Protein AF-A0A1E3QGZ0-F1 (afdb_monomer)

Radius of gyration: 18.25 Å; Cα contacts (8 Å, |Δi|>4): 123; chains: 1; bounding box: 39×30×48 Å

Mean predicted aligned error: 4.45 Å

Structure (mmCIF, N/CA/C/O backbone):
data_AF-A0A1E3QGZ0-F1
#
_entry.id   AF-A0A1E3QGZ0-F1
#
loop_
_atom_site.group_PDB
_atom_site.id
_atom_site.type_symbol
_atom_site.label_atom_id
_atom_site.label_alt_id
_atom_site.label_comp_id
_atom_site.label_asym_id
_atom_site.label_entity_id
_atom_site.label_seq_id
_atom_site.pdbx_PDB_ins_code
_atom_site.Cartn_x
_atom_site.Cartn_y
_atom_site.Cartn_z
_atom_site.occupancy
_atom_site.B_iso_or_equiv
_atom_site.auth_seq_id
_atom_site.auth_comp_id
_atom_site.auth_asym_id
_atom_site.auth_atom_id
_atom_site.pdbx_PDB_model_num
ATOM 1 N N . MET A 1 1 ? 3.331 -0.612 18.695 1.00 68.69 1 MET A N 1
ATOM 2 C CA . MET A 1 1 ? 3.441 0.838 19.004 1.00 68.69 1 MET A CA 1
ATOM 3 C C . MET A 1 1 ? 4.075 1.521 17.804 1.00 68.69 1 MET A C 1
ATOM 5 O O . MET A 1 1 ? 5.096 1.025 17.342 1.00 68.69 1 MET A O 1
ATOM 9 N N . ILE A 1 2 ? 3.467 2.606 17.310 1.00 90.38 2 ILE A N 1
ATOM 10 C CA . ILE A 1 2 ? 3.984 3.410 16.189 1.00 90.38 2 ILE A CA 1
ATOM 11 C C . ILE A 1 2 ? 5.352 3.993 16.560 1.00 90.38 2 ILE A C 1
ATOM 13 O O . ILE A 1 2 ? 5.520 4.568 17.634 1.00 90.38 2 ILE A O 1
ATOM 17 N N . GLN A 1 3 ? 6.329 3.817 15.677 1.00 86.31 3 GLN A N 1
ATOM 18 C CA . GLN A 1 3 ? 7.708 4.282 15.827 1.00 86.31 3 GLN A CA 1
ATOM 19 C C . GLN A 1 3 ? 8.022 5.451 14.888 1.00 86.31 3 GLN A C 1
ATOM 21 O O . GLN A 1 3 ? 8.925 6.240 15.160 1.00 86.31 3 GLN A O 1
ATOM 26 N N . SER A 1 4 ? 7.299 5.566 13.771 1.00 84.94 4 SER A N 1
ATOM 27 C CA . SER A 1 4 ? 7.603 6.523 12.706 1.00 84.94 4 SER A CA 1
ATOM 28 C C . SER A 1 4 ? 7.220 7.963 13.042 1.00 84.94 4 SER A C 1
ATOM 30 O O . SER A 1 4 ? 7.752 8.901 12.445 1.00 84.94 4 SER A O 1
ATOM 32 N N . THR A 1 5 ? 6.269 8.162 13.956 1.00 91.50 5 THR A N 1
ATOM 33 C CA . T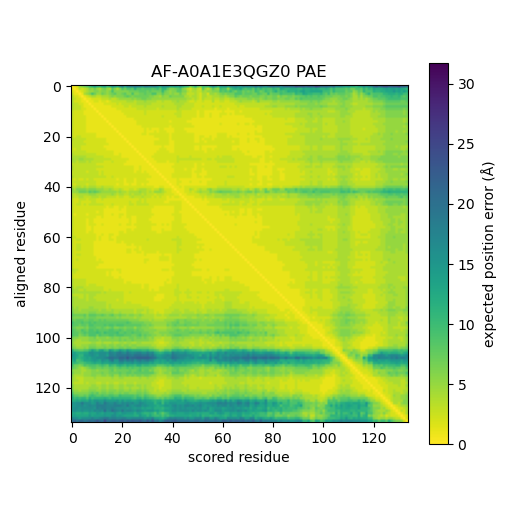HR A 1 5 ? 5.745 9.487 14.285 1.00 91.50 5 THR A CA 1
ATOM 34 C C . THR A 1 5 ? 5.015 9.507 15.626 1.00 91.50 5 THR A C 1
ATOM 36 O O . THR A 1 5 ? 4.648 8.462 16.158 1.00 91.50 5 THR A O 1
ATOM 39 N N . THR A 1 6 ? 4.741 10.712 16.123 1.00 94.69 6 THR A N 1
ATOM 40 C CA . THR A 1 6 ? 3.821 10.937 17.241 1.00 94.69 6 THR A CA 1
ATOM 41 C C . THR A 1 6 ? 2.439 11.254 16.685 1.00 94.69 6 THR A C 1
ATOM 43 O O . THR A 1 6 ? 2.321 12.107 15.807 1.00 94.69 6 THR A O 1
ATOM 46 N N . LEU A 1 7 ? 1.408 10.587 17.202 1.00 95.56 7 LEU A N 1
ATOM 47 C CA . LEU A 1 7 ? 0.015 10.813 16.821 1.00 95.56 7 LEU A CA 1
ATOM 48 C C . LEU A 1 7 ? -0.691 11.694 17.854 1.00 95.56 7 LEU A C 1
ATOM 50 O O . LEU A 1 7 ? -0.425 11.605 19.054 1.00 95.56 7 LEU A O 1
ATOM 54 N N . THR A 1 8 ? -1.604 12.534 17.383 1.00 97.19 8 THR A N 1
ATOM 55 C CA . THR A 1 8 ? -2.613 13.175 18.231 1.00 97.19 8 THR A CA 1
ATOM 56 C C . THR A 1 8 ? -3.623 12.141 18.735 1.00 97.19 8 THR A C 1
ATOM 58 O O . THR A 1 8 ? -3.748 11.051 18.178 1.00 97.19 8 THR A O 1
ATOM 61 N N . GLU A 1 9 ? -4.389 12.483 19.772 1.00 97.06 9 GLU A N 1
ATOM 62 C CA . GLU A 1 9 ? -5.431 11.593 20.310 1.00 97.06 9 GLU A CA 1
ATOM 63 C C . GLU A 1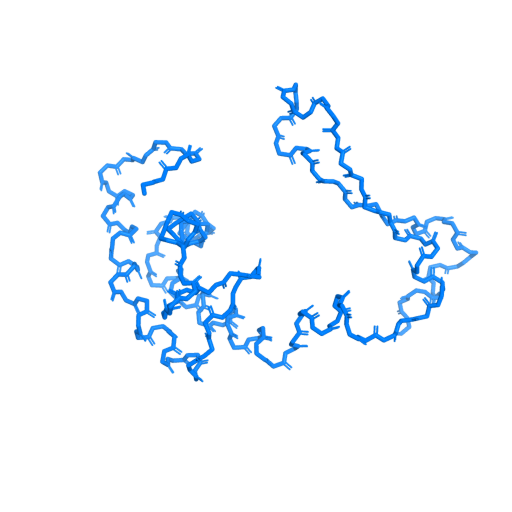 9 ? -6.472 11.207 19.246 1.00 97.06 9 GLU A C 1
ATOM 65 O O . GLU A 1 9 ? -6.882 10.051 19.176 1.00 97.06 9 GLU A O 1
ATOM 70 N N . ALA A 1 10 ? -6.848 12.150 18.375 1.00 97.38 10 ALA A N 1
ATOM 71 C CA . ALA A 1 10 ? -7.787 11.901 17.284 1.00 97.38 10 ALA A CA 1
ATOM 72 C C . ALA A 1 10 ? -7.211 10.940 16.230 1.00 97.38 10 ALA A C 1
ATOM 74 O O . ALA A 1 10 ? -7.879 9.992 15.832 1.00 97.38 10 ALA A O 1
ATOM 75 N N . GLU A 1 11 ? -5.957 11.136 15.815 1.00 97.94 11 GLU A N 1
ATOM 76 C CA . GLU A 1 11 ? -5.291 10.241 14.857 1.00 97.94 11 GLU A CA 1
ATOM 77 C C . GLU A 1 11 ? -5.089 8.832 15.436 1.00 97.94 11 GLU A C 1
ATOM 79 O O . GLU A 1 11 ? -5.237 7.840 14.721 1.00 97.94 11 GLU A O 1
ATOM 84 N N . GLN A 1 12 ? -4.782 8.735 16.734 1.00 97.44 12 GLN A N 1
ATOM 85 C CA . GLN A 1 12 ? -4.677 7.462 17.444 1.00 97.44 12 GLN A CA 1
ATOM 86 C C . GLN A 1 12 ? -6.031 6.740 17.503 1.00 97.44 12 GLN A C 1
ATOM 88 O O . GLN A 1 12 ? -6.072 5.524 17.314 1.00 97.44 12 GLN A O 1
ATOM 93 N N . ALA A 1 13 ? -7.128 7.473 17.720 1.00 98.12 13 ALA A N 1
ATOM 94 C CA . ALA A 1 13 ? -8.479 6.919 17.687 1.00 98.12 13 ALA A CA 1
ATOM 95 C C . ALA A 1 13 ? -8.839 6.390 16.288 1.00 98.12 13 ALA A C 1
ATOM 97 O O . ALA A 1 13 ? -9.299 5.256 16.177 1.00 98.12 13 ALA A O 1
ATOM 98 N N . SER A 1 14 ? -8.543 7.142 15.219 1.00 98.50 14 SER A N 1
ATOM 99 C CA . SER A 1 14 ? -8.747 6.675 13.838 1.00 98.50 14 SER A CA 1
ATOM 100 C C . SER A 1 14 ? -7.923 5.423 13.513 1.00 98.50 14 SER A C 1
ATOM 102 O O . SER A 1 14 ? -8.405 4.522 12.826 1.00 98.50 14 SER A O 1
ATOM 104 N N . LEU A 1 15 ? -6.679 5.345 14.004 1.00 98.25 15 LEU A N 1
ATOM 105 C CA . LEU A 1 15 ? -5.839 4.155 13.845 1.00 98.25 15 LEU A CA 1
ATOM 106 C C . LEU A 1 15 ? -6.452 2.942 14.537 1.00 98.25 15 LEU A C 1
ATOM 108 O O . LEU A 1 15 ? -6.535 1.877 13.927 1.00 98.25 15 LEU A O 1
ATOM 112 N N . GLN A 1 16 ? -6.894 3.104 15.782 1.00 98.25 16 GLN A N 1
ATOM 113 C CA . GLN A 1 16 ? -7.541 2.027 16.516 1.00 98.25 16 GLN A CA 1
ATOM 114 C C . GLN A 1 16 ? -8.830 1.567 15.821 1.00 98.25 16 GLN A C 1
ATOM 116 O O . GLN A 1 16 ? -9.005 0.366 15.635 1.00 98.25 16 GLN A O 1
ATOM 121 N N . GLU A 1 17 ? -9.674 2.496 15.364 1.00 98.62 17 GLU A N 1
ATOM 122 C CA . GLU A 1 17 ? -10.903 2.163 14.635 1.00 98.62 17 GLU A CA 1
ATOM 123 C C . GLU A 1 17 ? -10.605 1.333 13.375 1.00 98.62 17 GLU A C 1
ATOM 125 O O . GLU A 1 17 ? -11.233 0.301 13.140 1.00 98.62 17 GLU A O 1
ATOM 130 N N . LEU A 1 18 ? -9.615 1.736 12.571 1.00 98.50 18 LEU A N 1
ATOM 131 C CA . LEU A 1 18 ? -9.274 1.001 11.351 1.00 98.50 18 LEU A CA 1
ATOM 132 C C . LEU A 1 18 ? -8.649 -0.374 11.648 1.00 98.50 18 LEU A C 1
ATOM 134 O O . LEU A 1 18 ? -8.892 -1.330 10.910 1.00 98.50 18 LEU A O 1
ATOM 138 N N . LEU A 1 19 ? -7.867 -0.497 12.726 1.00 98.25 19 LEU A N 1
ATOM 139 C CA . LEU A 1 19 ? -7.313 -1.778 13.178 1.00 98.25 19 LEU A CA 1
ATOM 140 C C . LEU A 1 19 ? -8.408 -2.741 13.652 1.00 98.25 19 LEU A C 1
ATOM 142 O O . LEU A 1 19 ? -8.349 -3.928 13.337 1.00 98.25 19 LEU A O 1
ATOM 146 N N . GLU A 1 20 ? -9.421 -2.242 14.360 1.00 98.44 20 GLU A N 1
ATOM 147 C CA . GLU A 1 20 ? -10.579 -3.035 14.792 1.00 98.44 20 GLU A CA 1
ATOM 148 C C . GLU A 1 20 ? -11.394 -3.555 13.598 1.00 98.44 20 GLU A C 1
ATOM 150 O O . GLU A 1 20 ? -11.897 -4.678 13.633 1.00 98.44 20 GLU A O 1
ATOM 155 N N . LYS A 1 21 ? -11.453 -2.785 12.505 1.00 98.44 21 LYS A N 1
ATOM 156 C CA . LYS A 1 21 ? -12.100 -3.181 11.243 1.00 98.44 21 LYS A CA 1
ATOM 157 C C . LYS A 1 21 ? -11.268 -4.130 10.377 1.00 98.44 21 LYS A C 1
ATOM 159 O O . LYS A 1 21 ? -11.790 -4.709 9.424 1.00 98.44 21 LYS A O 1
ATOM 164 N N . LEU A 1 22 ? -9.985 -4.326 10.679 1.00 97.88 22 LEU A N 1
ATOM 165 C CA . LEU A 1 22 ? -9.065 -5.088 9.829 1.00 97.88 22 LEU A CA 1
ATOM 166 C C . LEU A 1 22 ? -9.529 -6.528 9.510 1.00 97.88 22 LEU A C 1
ATOM 168 O O . LEU A 1 22 ? -9.379 -6.938 8.357 1.00 97.88 22 LEU A O 1
ATOM 172 N N . PRO A 1 23 ? -10.137 -7.297 10.441 1.00 98.12 23 PRO A N 1
ATOM 173 C CA . PRO A 1 23 ? -10.690 -8.615 10.119 1.00 98.12 23 PRO A CA 1
ATOM 174 C C . PRO A 1 23 ? -11.794 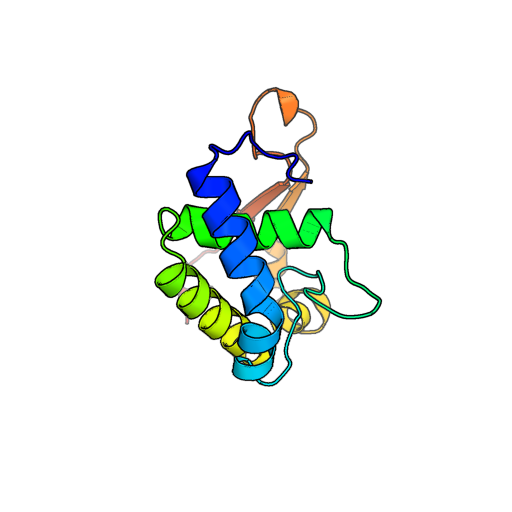-8.568 9.051 1.00 98.12 23 PRO A C 1
ATOM 176 O O . PRO A 1 23 ? -11.838 -9.423 8.163 1.00 98.12 23 PRO A O 1
ATOM 179 N N . GLU A 1 24 ? -12.668 -7.559 9.101 1.00 98.44 24 GLU A N 1
ATOM 180 C CA . GLU A 1 24 ? -13.725 -7.356 8.105 1.00 98.44 24 GLU A CA 1
ATOM 181 C C . GLU A 1 24 ? -13.135 -6.926 6.757 1.00 98.44 24 GLU A C 1
ATOM 183 O O . GLU A 1 24 ? -13.509 -7.470 5.721 1.00 98.44 24 GLU A O 1
ATOM 188 N N . ILE A 1 25 ? -12.146 -6.028 6.762 1.00 98.62 25 ILE A N 1
ATOM 189 C CA . ILE A 1 25 ? -11.406 -5.601 5.563 1.00 98.62 25 ILE A CA 1
ATOM 190 C C . ILE A 1 25 ? -10.782 -6.799 4.842 1.00 98.62 25 ILE A C 1
ATOM 192 O O . ILE A 1 25 ? -10.937 -6.938 3.628 1.00 98.62 25 ILE A O 1
ATOM 196 N N . ILE A 1 26 ? -10.100 -7.676 5.584 1.00 98.38 26 ILE A N 1
ATOM 197 C CA . ILE A 1 26 ? -9.465 -8.884 5.043 1.00 98.38 26 ILE A CA 1
ATOM 198 C C . ILE A 1 26 ? -10.524 -9.847 4.498 1.00 98.38 26 ILE A C 1
ATOM 200 O O . ILE A 1 26 ? -10.371 -10.372 3.396 1.00 98.38 26 ILE A O 1
ATOM 204 N N . THR A 1 27 ? -11.634 -10.028 5.219 1.00 98.44 27 THR A N 1
ATOM 205 C CA . THR A 1 27 ? -12.770 -10.839 4.752 1.00 98.44 27 THR A CA 1
ATOM 206 C C . THR A 1 27 ? -13.330 -10.287 3.438 1.00 98.44 27 THR A C 1
ATOM 208 O O . THR A 1 27 ? -13.524 -11.032 2.477 1.00 98.44 27 THR A O 1
ATOM 211 N N . ASN A 1 28 ? -13.506 -8.967 3.349 1.00 98.19 28 ASN A N 1
ATOM 212 C CA . ASN A 1 28 ? -13.982 -8.269 2.157 1.00 98.19 28 ASN A CA 1
ATOM 213 C C . ASN A 1 28 ? -12.980 -8.307 0.996 1.00 98.19 28 ASN A C 1
ATOM 215 O O . ASN A 1 28 ? -13.383 -8.101 -0.151 1.00 98.19 28 ASN A O 1
ATOM 219 N N . ALA A 1 29 ? -11.705 -8.583 1.273 1.00 97.62 29 ALA A N 1
ATOM 220 C CA . ALA A 1 29 ? -10.648 -8.860 0.305 1.00 97.62 29 ALA A CA 1
ATOM 221 C C . ALA A 1 29 ? -10.436 -10.370 0.075 1.00 97.62 29 ALA A C 1
ATOM 223 O O . ALA A 1 29 ? -9.345 -10.794 -0.308 1.00 97.62 29 ALA A O 1
ATOM 224 N N . ASP A 1 30 ? -11.482 -11.178 0.291 1.00 96.88 30 ASP A N 1
ATOM 225 C CA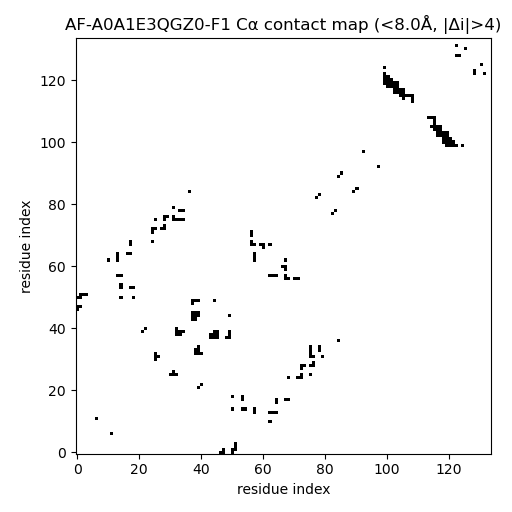 . ASP A 1 30 ? -11.498 -12.627 0.067 1.00 96.88 30 ASP A CA 1
ATOM 226 C C . ASP A 1 30 ? -10.410 -13.378 0.855 1.00 96.88 30 ASP A C 1
ATOM 228 O O . ASP A 1 30 ? -9.801 -14.336 0.370 1.00 96.88 30 ASP A O 1
ATOM 232 N N . ASN A 1 31 ? -10.178 -12.935 2.091 1.00 97.50 31 ASN A N 1
ATOM 233 C CA . ASN A 1 31 ? -9.179 -13.460 3.022 1.00 97.50 31 ASN A CA 1
ATOM 234 C C . ASN A 1 31 ? -7.722 -13.303 2.556 1.00 97.50 31 ASN A C 1
ATOM 236 O O . ASN A 1 31 ? -6.853 -14.038 3.020 1.00 97.50 31 ASN A O 1
ATOM 240 N N . TYR A 1 32 ? -7.438 -12.364 1.648 1.00 98.12 32 TYR A N 1
ATOM 241 C CA . TYR A 1 32 ? -6.066 -12.010 1.289 1.00 98.12 32 TYR A CA 1
ATOM 242 C C . TYR A 1 32 ? -5.518 -10.941 2.239 1.00 98.12 32 TYR A C 1
ATOM 244 O O . TYR A 1 32 ? -6.056 -9.835 2.305 1.00 98.12 32 TYR A O 1
ATOM 252 N N . ASP A 1 33 ? -4.435 -11.254 2.951 1.00 97.94 33 ASP A N 1
ATOM 253 C CA . ASP A 1 33 ? -3.879 -10.406 4.011 1.00 97.94 33 ASP A CA 1
ATOM 254 C C . ASP A 1 33 ? -2.397 -10.039 3.827 1.00 97.94 33 ASP A C 1
ATOM 256 O O . ASP A 1 33 ? -1.796 -9.441 4.720 1.00 97.94 33 ASP A O 1
ATOM 260 N N . GLU A 1 34 ? -1.815 -10.316 2.656 1.00 97.94 34 GLU A N 1
ATOM 261 C CA . GLU A 1 34 ? -0.452 -9.891 2.333 1.00 97.94 34 GLU A CA 1
ATOM 262 C C . GLU A 1 34 ? -0.417 -8.434 1.853 1.00 97.94 34 GLU A C 1
ATOM 264 O O . GLU A 1 34 ? -1.089 -8.039 0.896 1.00 97.94 34 GLU A O 1
ATOM 269 N N . LEU A 1 35 ? 0.447 -7.629 2.471 1.00 98.06 35 LEU A N 1
ATOM 270 C CA . LEU A 1 35 ? 0.686 -6.247 2.081 1.00 98.06 35 LEU A CA 1
ATOM 271 C C . LEU A 1 35 ? 2.166 -5.877 2.231 1.00 98.06 35 LEU A C 1
ATOM 273 O O . LEU A 1 35 ? 2.734 -5.897 3.321 1.00 98.06 35 LEU A O 1
ATOM 277 N N . TYR A 1 36 ? 2.799 -5.521 1.110 1.00 97.06 36 TYR A N 1
ATOM 278 C CA . TYR A 1 36 ? 4.224 -5.164 1.023 1.00 97.06 36 TYR A CA 1
ATOM 279 C C . TYR A 1 36 ? 5.188 -6.219 1.605 1.00 97.06 36 TYR A C 1
ATOM 281 O O . TYR A 1 36 ? 6.252 -5.875 2.118 1.00 97.06 36 TYR A O 1
ATOM 289 N N . GLY A 1 37 ? 4.829 -7.499 1.511 1.00 96.75 37 GLY A N 1
ATOM 290 C CA . GLY A 1 37 ? 5.592 -8.638 2.023 1.00 96.75 37 GLY A CA 1
ATOM 291 C C . GLY A 1 37 ? 5.287 -9.015 3.476 1.00 96.75 37 GLY A C 1
ATOM 292 O O . GLY A 1 37 ? 5.902 -9.950 3.990 1.00 96.75 37 GLY A O 1
ATOM 293 N N . TYR A 1 38 ? 4.351 -8.326 4.133 1.00 98.00 38 TYR A N 1
ATOM 294 C CA . TYR A 1 38 ? 3.949 -8.582 5.518 1.00 98.00 38 TYR A CA 1
ATOM 295 C C . TYR A 1 38 ? 2.518 -9.100 5.589 1.00 98.00 38 TYR A C 1
ATOM 297 O O . TYR A 1 38 ? 1.695 -8.752 4.748 1.00 98.00 38 TYR A O 1
ATOM 305 N N . GLN A 1 39 ? 2.233 -9.919 6.601 1.00 97.69 39 GLN A N 1
ATOM 306 C CA . GLN A 1 39 ? 0.876 -10.387 6.872 1.00 97.69 39 GLN A CA 1
ATOM 307 C C . GLN A 1 39 ? 0.167 -9.436 7.828 1.00 97.69 39 GLN A C 1
ATOM 309 O O . GLN A 1 39 ? 0.734 -9.034 8.848 1.00 97.69 39 GLN A O 1
ATOM 314 N N . LEU A 1 40 ? -1.071 -9.086 7.490 1.00 97.62 40 LEU A N 1
ATOM 315 C CA . LEU A 1 40 ? -1.938 -8.250 8.317 1.00 97.62 40 LEU A CA 1
ATOM 316 C C . LEU A 1 40 ? -2.660 -9.058 9.407 1.00 97.62 40 LEU A C 1
ATOM 318 O O . LEU A 1 40 ? -3.188 -8.464 10.349 1.00 97.62 40 LEU A O 1
ATOM 322 N N . SER A 1 41 ? -2.657 -10.393 9.316 1.00 96.50 41 SER A N 1
ATOM 323 C CA . SER A 1 41 ? -3.268 -11.292 10.296 1.00 96.50 41 SER 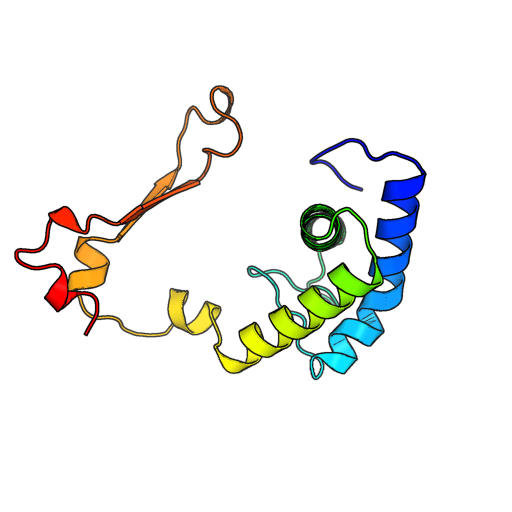A CA 1
ATOM 324 C C . SER A 1 41 ? -2.490 -12.610 10.471 1.00 96.50 41 SER A C 1
ATOM 326 O O . SER A 1 41 ? -1.447 -12.836 9.857 1.00 96.50 41 SER A O 1
ATOM 328 N N . GLY A 1 42 ? -2.983 -13.481 11.359 1.00 94.19 42 GLY A N 1
ATOM 329 C CA . GLY A 1 42 ? -2.464 -14.839 11.541 1.00 94.19 42 GLY A CA 1
ATOM 330 C C . GLY A 1 42 ? -1.101 -14.936 12.239 1.00 94.19 42 GLY A C 1
ATOM 331 O O . GLY A 1 42 ? -0.618 -13.996 12.862 1.00 94.19 42 GLY A O 1
ATOM 332 N N . GLU A 1 43 ? -0.470 -16.110 12.149 1.00 90.62 43 GLU A N 1
ATOM 333 C CA . GLU A 1 43 ? 0.748 -16.449 12.911 1.00 90.62 43 GLU A CA 1
ATOM 334 C C . GLU A 1 43 ? 2.002 -15.670 12.483 1.00 90.62 43 GLU A C 1
ATOM 336 O O . GLU A 1 43 ? 2.969 -15.581 13.235 1.00 90.62 43 GLU A O 1
ATOM 341 N N . ARG A 1 44 ? 2.007 -15.115 11.266 1.00 94.06 44 ARG A N 1
ATOM 342 C CA . ARG A 1 44 ? 3.144 -14.360 10.705 1.00 94.06 44 ARG A CA 1
ATOM 343 C C . ARG A 1 44 ? 3.019 -12.849 10.912 1.00 94.06 44 ARG A C 1
ATOM 345 O O . ARG A 1 44 ? 3.853 -12.095 10.404 1.00 94.06 44 ARG A O 1
ATOM 352 N N . LEU A 1 45 ? 1.977 -12.424 11.619 1.00 96.06 45 LEU A N 1
ATOM 353 C CA . LEU A 1 45 ? 1.714 -11.038 11.958 1.00 96.06 45 LEU A CA 1
ATOM 354 C C . LEU A 1 45 ? 2.854 -10.451 12.802 1.00 96.06 45 LEU A C 1
ATOM 356 O O . LEU A 1 45 ? 3.290 -11.032 13.793 1.00 96.06 45 LEU A O 1
ATOM 360 N N . GLN A 1 46 ? 3.283 -9.251 12.423 1.00 96.50 46 GLN A N 1
ATOM 361 C CA . GLN A 1 46 ? 4.143 -8.381 13.223 1.00 96.50 46 GLN A CA 1
ATOM 362 C C . GLN A 1 46 ? 3.356 -7.105 13.511 1.00 96.50 46 GLN A C 1
ATOM 364 O O . GLN A 1 46 ? 3.121 -6.306 12.606 1.00 96.50 46 GLN A O 1
ATOM 369 N N . GLU A 1 47 ? 2.875 -6.962 14.746 1.00 95.69 47 GLU A N 1
ATOM 370 C CA . GLU A 1 47 ? 1.898 -5.931 15.114 1.00 95.69 47 GLU A CA 1
ATOM 371 C C . GLU A 1 47 ? 2.407 -4.509 14.889 1.00 95.69 47 GLU A C 1
ATOM 373 O O . GLU A 1 47 ? 1.692 -3.675 14.350 1.00 95.69 47 GLU A O 1
ATOM 378 N N . ASP A 1 48 ? 3.659 -4.241 15.243 1.00 95.31 48 ASP A N 1
ATOM 379 C CA . ASP A 1 48 ? 4.300 -2.945 15.039 1.00 95.31 48 ASP A CA 1
ATOM 380 C C . ASP A 1 48 ? 4.380 -2.563 13.556 1.00 95.31 48 ASP A C 1
ATOM 382 O O . ASP A 1 48 ? 4.075 -1.427 13.194 1.00 95.31 48 ASP A O 1
ATOM 386 N N . ILE A 1 49 ? 4.714 -3.518 12.688 1.00 96.44 49 ILE A N 1
ATOM 387 C CA . ILE A 1 49 ? 4.768 -3.295 11.241 1.00 96.44 49 ILE A CA 1
ATOM 388 C C . ILE A 1 49 ? 3.361 -3.149 10.654 1.00 96.44 49 ILE A C 1
ATOM 390 O O . ILE A 1 49 ? 3.133 -2.251 9.842 1.00 96.44 49 ILE A O 1
ATOM 394 N N . ARG A 1 50 ? 2.408 -3.997 11.065 1.00 97.44 50 ARG A N 1
ATOM 395 C CA . ARG A 1 50 ? 0.998 -3.899 10.654 1.00 97.44 50 ARG A CA 1
ATOM 396 C C . ARG A 1 50 ? 0.448 -2.515 10.984 1.00 97.44 50 ARG A C 1
ATOM 398 O O . ARG A 1 50 ? -0.114 -1.876 10.100 1.00 97.44 50 ARG A O 1
ATOM 405 N N . ASP A 1 51 ? 0.631 -2.043 12.215 1.00 97.88 51 ASP A N 1
ATOM 406 C CA . ASP A 1 51 ? 0.098 -0.756 12.665 1.00 97.88 51 ASP A CA 1
ATOM 407 C C . ASP A 1 51 ? 0.680 0.407 11.840 1.00 97.88 51 ASP A C 1
ATOM 409 O O . ASP A 1 51 ? -0.055 1.303 11.427 1.00 97.88 51 ASP A O 1
ATOM 413 N N . GLU A 1 52 ? 1.978 0.370 11.518 1.00 97.81 52 GLU A N 1
ATOM 414 C CA . GLU A 1 52 ? 2.625 1.354 10.636 1.00 97.81 52 GLU A CA 1
ATOM 415 C C . GLU A 1 52 ? 2.089 1.300 9.202 1.00 97.81 52 GLU A C 1
ATOM 417 O O . GLU A 1 52 ? 1.882 2.335 8.566 1.00 97.81 52 GLU A O 1
ATOM 422 N N . ILE A 1 53 ? 1.855 0.099 8.669 1.00 97.88 53 ILE A N 1
ATOM 423 C CA . ILE A 1 53 ? 1.270 -0.077 7.338 1.00 97.88 53 ILE A CA 1
ATOM 424 C C . ILE A 1 53 ? -0.158 0.475 7.311 1.00 97.88 53 ILE A C 1
ATOM 426 O O . ILE A 1 53 ? -0.477 1.245 6.409 1.00 97.88 53 ILE A O 1
ATOM 430 N N . VAL A 1 54 ? -0.994 0.152 8.299 1.00 98.12 54 VAL A N 1
ATOM 431 C CA . VAL A 1 54 ? -2.371 0.663 8.411 1.00 98.12 54 VAL A CA 1
ATOM 432 C C . VAL A 1 54 ? -2.372 2.189 8.558 1.00 98.12 54 VAL A C 1
ATOM 434 O O . VAL A 1 54 ? -3.113 2.882 7.857 1.00 98.12 54 VAL A O 1
ATOM 437 N N . LEU A 1 55 ? -1.461 2.743 9.365 1.00 98.44 55 LEU A N 1
ATOM 438 C CA . LEU A 1 55 ? -1.278 4.188 9.501 1.00 98.44 55 LEU A CA 1
ATOM 439 C C . LEU A 1 55 ? -0.945 4.873 8.164 1.00 98.44 55 LEU A C 1
ATOM 441 O O . LEU A 1 55 ? -1.379 6.005 7.937 1.00 98.44 55 LEU A O 1
ATOM 445 N N . LYS A 1 56 ? -0.211 4.221 7.248 1.00 98.06 56 LYS A N 1
ATOM 446 C CA . LYS A 1 56 ? 0.063 4.794 5.914 1.00 98.06 56 LYS A CA 1
ATOM 447 C C . LYS A 1 56 ? -1.215 5.036 5.113 1.00 98.06 56 LYS A C 1
ATOM 449 O O . LYS A 1 56 ? -1.289 6.055 4.431 1.00 98.06 56 LYS A O 1
ATOM 454 N N . PHE A 1 57 ? -2.205 4.149 5.207 1.00 98.56 57 PHE A N 1
ATOM 455 C CA . PHE A 1 57 ? -3.492 4.329 4.527 1.00 98.56 57 PHE A CA 1
ATOM 456 C C . PHE A 1 57 ? -4.292 5.468 5.154 1.00 98.56 57 PHE A C 1
ATOM 458 O O . PHE A 1 57 ? -4.831 6.299 4.428 1.00 98.56 57 PHE A O 1
ATOM 465 N N . LEU A 1 58 ? -4.292 5.591 6.483 1.00 98.62 58 LEU A N 1
ATOM 466 C CA . LEU A 1 58 ? -4.919 6.738 7.145 1.00 98.62 58 LEU A CA 1
ATOM 467 C C . LEU A 1 58 ? -4.267 8.052 6.725 1.00 98.62 58 LEU A C 1
ATOM 469 O O . LEU A 1 58 ? -4.961 8.957 6.277 1.00 98.62 58 LEU A O 1
ATOM 473 N N . LYS A 1 59 ? -2.935 8.148 6.760 1.00 98.12 59 LYS A N 1
ATOM 474 C CA . LYS A 1 59 ? -2.222 9.353 6.309 1.00 98.12 59 LYS A CA 1
ATOM 475 C C . LYS A 1 59 ? -2.517 9.695 4.848 1.00 98.12 59 LYS A C 1
ATOM 477 O O . LYS A 1 59 ? -2.704 10.867 4.532 1.00 98.12 59 LYS A O 1
ATOM 482 N N . ALA A 1 60 ? -2.590 8.694 3.969 1.00 98.31 60 ALA A N 1
ATOM 483 C CA . ALA A 1 60 ? -2.929 8.893 2.560 1.00 98.31 60 ALA A CA 1
ATOM 484 C C . ALA A 1 60 ? -4.355 9.435 2.353 1.00 98.31 60 ALA A C 1
ATOM 486 O O . ALA A 1 60 ? -4.594 10.140 1.376 1.00 98.31 60 ALA A O 1
ATOM 487 N N . ASN A 1 61 ? -5.271 9.155 3.285 1.00 98.62 61 ASN A N 1
ATOM 488 C CA . ASN A 1 61 ? -6.668 9.594 3.249 1.00 98.62 61 ASN A CA 1
ATOM 489 C C . ASN A 1 61 ? -6.988 10.648 4.320 1.00 98.62 61 ASN A C 1
ATOM 491 O O . ASN A 1 61 ? -8.132 10.765 4.743 1.00 98.62 61 ASN A O 1
ATOM 495 N N . ALA A 1 62 ? -5.990 11.409 4.785 1.00 98.12 62 ALA A N 1
ATOM 496 C CA . ALA A 1 62 ? -6.173 12.464 5.789 1.00 98.12 62 ALA A CA 1
ATOM 497 C C . ALA A 1 62 ? -6.922 12.007 7.067 1.00 98.12 62 ALA A C 1
ATOM 499 O O . ALA A 1 62 ? -7.687 12.768 7.652 1.00 98.12 62 ALA A O 1
ATOM 500 N N . TYR A 1 63 ? -6.670 10.769 7.500 1.00 98.25 63 TYR A N 1
ATOM 501 C CA . TYR A 1 63 ? -7.282 10.084 8.647 1.00 98.25 63 TYR A CA 1
ATOM 502 C C . TYR A 1 63 ? -8.800 9.856 8.553 1.00 98.25 63 TYR A C 1
ATOM 504 O O . TYR A 1 63 ? -9.435 9.535 9.559 1.00 98.25 63 TYR A O 1
ATOM 512 N N . ASP A 1 64 ? -9.373 9.945 7.350 1.00 98.56 64 ASP A N 1
ATOM 513 C CA . ASP A 1 64 ? -10.729 9.476 7.064 1.00 98.56 64 ASP A CA 1
ATOM 514 C C . ASP A 1 64 ? -10.751 7.937 7.056 1.00 98.56 64 ASP A C 1
ATOM 516 O O . ASP A 1 64 ? -10.186 7.290 6.166 1.00 98.56 64 ASP A O 1
ATOM 520 N N . VAL A 1 65 ? -11.355 7.346 8.093 1.00 98.69 65 VAL A N 1
ATOM 521 C CA . VAL A 1 65 ? -11.386 5.888 8.282 1.00 98.69 65 VAL A CA 1
ATOM 522 C C . VAL A 1 65 ? -12.141 5.183 7.146 1.00 98.69 65 VAL A C 1
ATOM 524 O O . VAL A 1 65 ? -11.563 4.251 6.583 1.00 98.69 65 VAL A O 1
ATOM 527 N N . PRO A 1 66 ? -13.359 5.603 6.739 1.00 98.62 66 PRO A N 1
ATOM 528 C CA . PRO A 1 66 ? -14.059 4.982 5.610 1.00 98.62 66 PRO A CA 1
ATOM 529 C C . PRO A 1 66 ? -13.268 4.994 4.292 1.00 98.62 66 PRO A C 1
ATOM 531 O O . PRO A 1 66 ? -13.260 4.000 3.564 1.00 98.62 66 PRO A O 1
ATOM 534 N N . ALA A 1 67 ? -12.582 6.092 3.971 1.00 98.69 67 ALA A N 1
ATOM 535 C CA . ALA A 1 67 ? -11.771 6.195 2.761 1.00 98.69 67 ALA A CA 1
ATOM 536 C C . ALA A 1 67 ? -10.520 5.305 2.832 1.00 98.69 67 ALA A C 1
ATOM 538 O O . ALA A 1 67 ? -10.202 4.611 1.862 1.00 98.69 67 ALA A O 1
ATOM 539 N N . ALA A 1 68 ? -9.838 5.272 3.983 1.00 98.81 68 ALA A N 1
ATOM 540 C CA . ALA A 1 68 ? -8.686 4.398 4.204 1.00 98.81 68 ALA A CA 1
ATOM 541 C C . ALA A 1 68 ? -9.065 2.911 4.134 1.00 98.81 68 ALA A C 1
ATOM 543 O O . ALA A 1 68 ? -8.363 2.125 3.497 1.00 98.81 68 ALA A O 1
ATOM 544 N N . GLU A 1 69 ? -10.197 2.544 4.732 1.00 98.75 69 GLU A N 1
ATOM 545 C CA . GLU A 1 69 ? -10.802 1.215 4.657 1.00 98.75 69 GLU A CA 1
ATOM 546 C C . GLU A 1 69 ? -11.072 0.812 3.200 1.00 98.75 69 GLU A C 1
ATOM 548 O O . GLU A 1 69 ? -10.578 -0.218 2.734 1.00 98.75 69 GLU A O 1
ATOM 553 N N . ALA A 1 70 ? -11.779 1.659 2.444 1.00 98.69 70 ALA A N 1
ATOM 554 C CA . ALA A 1 70 ? -12.084 1.403 1.040 1.00 98.69 70 ALA A CA 1
ATOM 555 C C . ALA A 1 70 ? -10.811 1.243 0.191 1.00 98.69 70 ALA A C 1
ATOM 557 O O . ALA A 1 70 ? -10.712 0.312 -0.616 1.00 98.69 70 ALA A O 1
ATOM 558 N N . GLN A 1 71 ? -9.808 2.107 0.392 1.00 98.81 71 GLN A N 1
ATOM 559 C CA . GLN A 1 71 ? -8.529 2.009 -0.309 1.00 98.81 71 GLN A CA 1
ATOM 560 C C . GLN A 1 71 ? -7.782 0.715 0.042 1.00 98.81 71 GLN A C 1
ATOM 562 O O . GLN A 1 71 ? -7.204 0.082 -0.848 1.00 98.81 71 GLN A O 1
ATOM 567 N N . LEU A 1 72 ? -7.787 0.304 1.314 1.00 98.75 72 LEU A N 1
ATOM 568 C CA . LEU A 1 72 ? -7.116 -0.912 1.763 1.00 98.75 72 LEU A CA 1
ATOM 569 C C . LEU A 1 72 ? -7.763 -2.163 1.153 1.00 98.75 72 LEU A C 1
ATOM 571 O O . LEU A 1 72 ? -7.042 -2.999 0.610 1.00 98.75 72 LEU A O 1
ATOM 575 N N . ILE A 1 73 ? -9.099 -2.248 1.127 1.00 98.75 73 ILE A N 1
ATOM 576 C CA . ILE A 1 73 ? -9.829 -3.352 0.474 1.00 98.75 73 ILE A CA 1
ATOM 577 C C . ILE A 1 73 ? -9.461 -3.441 -1.012 1.00 98.75 73 ILE A C 1
ATOM 579 O O . ILE A 1 73 ? -9.09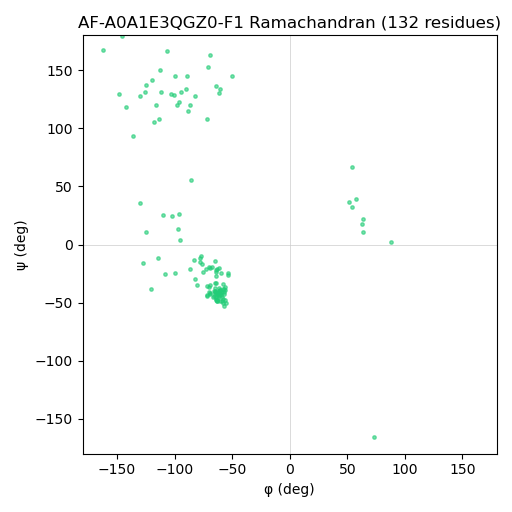9 -4.513 -1.500 1.00 98.75 73 ILE A O 1
ATOM 583 N N . VAL A 1 74 ? -9.528 -2.319 -1.738 1.00 98.69 74 VAL A N 1
ATOM 584 C CA . VAL A 1 74 ? -9.183 -2.275 -3.171 1.00 98.69 74 VAL A CA 1
ATOM 585 C C . VAL A 1 74 ? -7.732 -2.701 -3.395 1.00 98.69 74 VAL A C 1
ATOM 587 O O . VAL A 1 74 ? -7.447 -3.467 -4.315 1.00 98.69 74 VAL A O 1
ATOM 590 N N . THR A 1 75 ? -6.821 -2.259 -2.527 1.00 98.69 75 THR A N 1
ATOM 591 C CA . THR A 1 75 ? -5.402 -2.610 -2.620 1.00 98.69 75 THR A CA 1
ATOM 592 C C . THR A 1 75 ? -5.183 -4.104 -2.421 1.00 98.69 75 THR A C 1
ATOM 594 O O . THR A 1 75 ? -4.497 -4.720 -3.232 1.00 98.69 75 THR A O 1
ATOM 597 N N . LEU A 1 76 ? -5.770 -4.711 -1.387 1.00 98.69 76 LEU A N 1
ATOM 598 C CA . LEU A 1 76 ? -5.617 -6.145 -1.119 1.00 98.69 76 LEU A CA 1
ATOM 599 C C . LEU A 1 76 ? -6.188 -7.001 -2.257 1.00 98.69 76 LEU A C 1
ATOM 601 O O . LEU A 1 76 ? -5.523 -7.934 -2.708 1.00 98.69 76 LEU A O 1
ATOM 605 N N . LYS A 1 77 ? -7.359 -6.635 -2.798 1.00 98.62 77 LYS A N 1
ATOM 606 C CA . LYS A 1 77 ? -7.940 -7.313 -3.970 1.00 98.62 77 LYS A CA 1
ATOM 607 C C . LYS A 1 77 ? -7.016 -7.255 -5.179 1.00 98.62 77 LYS A C 1
ATOM 609 O O . LYS A 1 77 ? -6.726 -8.292 -5.771 1.00 98.62 77 LYS A O 1
ATOM 614 N N . TRP A 1 78 ? -6.500 -6.067 -5.496 1.00 98.56 78 TRP A N 1
ATOM 615 C CA . TRP A 1 78 ? -5.558 -5.900 -6.598 1.00 98.56 78 TRP A CA 1
ATOM 616 C C . TRP A 1 78 ? -4.277 -6.704 -6.374 1.00 98.56 78 TRP A C 1
ATOM 618 O O . TRP A 1 78 ? -3.804 -7.360 -7.295 1.00 98.56 78 TRP A O 1
ATOM 628 N N . ARG A 1 79 ? -3.722 -6.711 -5.155 1.00 98.44 79 ARG A N 1
ATOM 629 C CA . ARG A 1 79 ? -2.511 -7.488 -4.848 1.00 98.44 79 ARG A CA 1
ATOM 630 C C . ARG A 1 79 ? -2.734 -8.982 -5.028 1.00 98.44 79 ARG A C 1
ATOM 632 O O . ARG A 1 79 ? -1.859 -9.644 -5.575 1.00 98.44 79 ARG A O 1
ATOM 639 N N . ARG A 1 80 ? -3.895 -9.498 -4.628 1.00 97.69 80 ARG A N 1
ATOM 640 C CA . ARG A 1 80 ? -4.266 -10.892 -4.872 1.00 97.69 80 ARG A CA 1
ATOM 641 C C . ARG A 1 80 ? -4.360 -11.207 -6.366 1.00 97.69 80 ARG A C 1
ATOM 643 O O . ARG A 1 80 ? -3.860 -12.238 -6.797 1.00 97.69 80 ARG A O 1
ATOM 650 N N . GLU A 1 81 ? -5.018 -10.342 -7.135 1.00 98.06 81 GLU A N 1
ATOM 651 C CA . GLU A 1 81 ? -5.261 -10.553 -8.569 1.00 98.06 81 GLU A CA 1
ATOM 652 C C . GLU A 1 81 ? -3.990 -10.397 -9.411 1.00 98.06 81 GLU A C 1
ATOM 654 O O . GLU A 1 81 ? -3.721 -11.220 -10.281 1.00 98.06 81 GLU A O 1
ATOM 659 N N . PHE A 1 82 ? -3.199 -9.358 -9.142 1.00 98.06 82 PHE A N 1
ATOM 660 C CA . PHE A 1 82 ? -1.974 -9.041 -9.874 1.00 98.06 82 PHE A CA 1
ATOM 661 C C . PHE A 1 82 ? -0.765 -9.858 -9.401 1.00 98.06 82 PHE A C 1
ATOM 663 O O . PHE A 1 82 ? 0.138 -10.125 -10.182 1.00 98.06 82 PHE A O 1
ATOM 670 N N . ASN A 1 83 ? -0.735 -10.254 -8.125 1.00 97.38 83 ASN A N 1
ATOM 671 C CA . ASN A 1 83 ? 0.363 -10.981 -7.486 1.00 97.38 83 ASN A CA 1
ATOM 672 C C . ASN A 1 83 ? 1.745 -10.297 -7.637 1.00 97.38 83 ASN A C 1
ATOM 674 O O . ASN A 1 83 ? 2.669 -10.836 -8.250 1.00 97.38 83 ASN A O 1
ATOM 678 N N . PRO A 1 84 ? 1.948 -9.116 -7.023 1.00 97.75 84 PRO A N 1
ATOM 679 C CA . PRO A 1 84 ? 3.186 -8.348 -7.174 1.00 97.75 84 PRO A CA 1
ATOM 680 C C . PRO A 1 84 ? 4.433 -9.052 -6.615 1.00 97.75 84 PRO A C 1
ATOM 682 O O . PRO A 1 84 ? 5.548 -8.722 -7.013 1.00 97.75 84 PRO A O 1
ATOM 685 N N . LEU A 1 85 ? 4.280 -10.012 -5.693 1.00 97.31 85 LEU A N 1
ATOM 686 C CA . LEU A 1 85 ? 5.408 -10.812 -5.205 1.00 97.31 85 LEU A CA 1
ATOM 687 C C . LEU A 1 85 ? 5.894 -11.808 -6.267 1.00 97.31 85 LEU A C 1
ATOM 689 O O . LEU A 1 85 ? 7.100 -12.029 -6.379 1.00 97.31 85 LEU A O 1
ATOM 693 N N . SER A 1 86 ? 4.986 -12.367 -7.072 1.00 97.44 86 SER A N 1
ATOM 694 C CA . SER A 1 86 ? 5.352 -13.178 -8.239 1.00 97.44 86 SER A CA 1
ATOM 695 C C . SER A 1 86 ? 6.120 -12.345 -9.262 1.00 97.44 86 SER A C 1
ATOM 697 O O . SER A 1 86 ? 7.229 -12.730 -9.638 1.00 97.44 86 SER A O 1
ATOM 699 N N . ALA A 1 87 ? 5.602 -11.162 -9.605 1.00 95.81 87 ALA A N 1
ATOM 700 C CA . ALA A 1 87 ? 6.258 -10.243 -10.532 1.00 95.81 87 ALA A CA 1
ATOM 701 C C . ALA A 1 87 ? 7.683 -9.876 -10.083 1.00 95.81 87 ALA A C 1
ATOM 703 O O . ALA A 1 87 ? 8.580 -9.754 -10.911 1.00 95.81 87 ALA A O 1
ATOM 704 N N . ALA A 1 88 ? 7.919 -9.734 -8.776 1.00 94.94 88 ALA A N 1
ATOM 705 C CA . ALA A 1 88 ? 9.234 -9.379 -8.247 1.00 94.94 88 ALA A CA 1
ATOM 706 C C . ALA A 1 88 ? 10.223 -10.556 -8.150 1.00 94.94 88 ALA A C 1
ATOM 708 O O . ALA A 1 88 ? 11.426 -10.342 -8.287 1.00 94.94 88 ALA A O 1
ATOM 709 N N . TYR A 1 89 ? 9.752 -11.773 -7.849 1.00 95.38 89 TYR A N 1
ATOM 710 C CA . TYR A 1 89 ? 10.636 -12.865 -7.408 1.00 95.38 89 TYR A CA 1
ATOM 711 C C . TYR A 1 89 ? 10.514 -14.176 -8.190 1.00 95.38 89 TYR A C 1
ATOM 713 O O . TYR A 1 89 ? 11.370 -15.044 -8.029 1.00 95.38 89 TYR A O 1
ATOM 7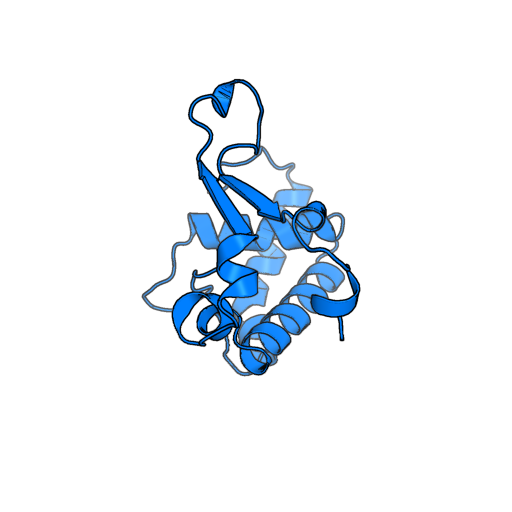21 N N . SER A 1 90 ? 9.449 -14.370 -8.968 1.00 96.19 90 SER A N 1
ATOM 722 C CA . SER A 1 90 ? 9.139 -15.659 -9.612 1.00 96.19 90 SER A CA 1
ATOM 723 C C . SER A 1 90 ? 9.072 -15.573 -11.133 1.00 96.19 90 SER A C 1
ATOM 725 O O . SER A 1 90 ? 9.508 -16.496 -11.821 1.00 96.19 90 SER A O 1
ATOM 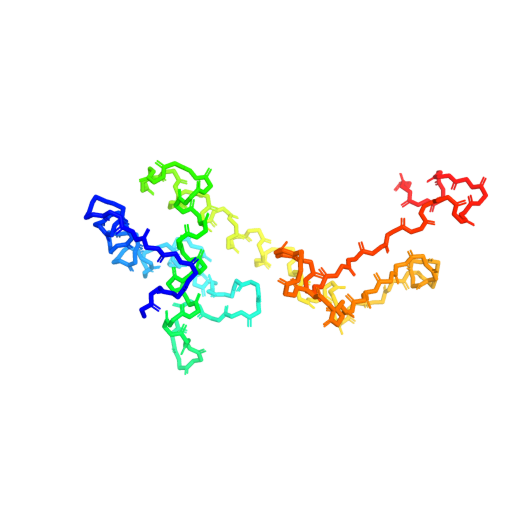727 N N . GLU A 1 91 ? 8.520 -14.486 -11.662 1.00 95.50 91 GLU A N 1
ATOM 728 C CA . GLU A 1 91 ? 8.400 -14.268 -13.101 1.00 95.50 91 GLU A CA 1
ATOM 729 C C . GLU A 1 91 ? 9.755 -13.977 -13.752 1.00 95.50 91 GLU A C 1
ATOM 731 O O . GLU A 1 91 ? 10.683 -13.474 -13.119 1.00 95.50 91 GLU A O 1
ATOM 736 N N . LYS A 1 92 ? 9.865 -14.308 -15.043 1.00 94.56 92 LYS A N 1
ATOM 737 C CA . LYS A 1 92 ? 11.005 -13.918 -15.874 1.00 94.56 92 LYS A CA 1
ATOM 738 C C . LYS A 1 92 ? 10.613 -12.718 -16.717 1.00 94.56 92 LYS A C 1
ATOM 740 O O . LYS A 1 92 ? 9.616 -12.784 -17.432 1.00 94.56 92 LYS A O 1
ATOM 745 N N . HIS A 1 93 ? 11.442 -11.686 -16.669 1.00 91.94 93 HIS A N 1
ATOM 746 C CA . HIS A 1 93 ? 11.311 -10.479 -17.480 1.00 91.94 93 HIS A CA 1
ATOM 747 C C . HIS A 1 93 ? 12.369 -10.473 -18.580 1.00 91.94 93 HIS A C 1
ATOM 749 O O . HIS A 1 93 ? 13.301 -11.276 -18.560 1.00 91.94 93 HIS A O 1
ATOM 755 N N . GLU A 1 94 ? 12.213 -9.599 -19.569 1.00 91.00 94 GLU A N 1
ATOM 756 C CA . GLU A 1 94 ? 13.232 -9.425 -20.603 1.00 91.00 94 GLU A CA 1
ATOM 757 C C . GLU A 1 94 ? 14.535 -8.888 -19.995 1.00 91.00 94 GLU A C 1
ATOM 759 O O . GLU A 1 94 ? 14.506 -7.923 -19.231 1.00 91.00 94 GLU A O 1
ATOM 764 N N . ASP A 1 95 ? 15.681 -9.445 -20.407 1.00 90.94 95 ASP A N 1
ATOM 765 C CA . ASP A 1 95 ? 17.021 -9.052 -19.930 1.00 90.94 95 ASP A CA 1
ATOM 766 C C . ASP A 1 95 ? 17.294 -7.537 -20.067 1.00 90.94 95 ASP A C 1
ATOM 768 O O . ASP A 1 95 ? 18.115 -6.961 -19.351 1.00 90.94 95 ASP A O 1
ATOM 772 N N . LEU A 1 96 ? 16.592 -6.868 -20.990 1.00 88.75 96 LEU A N 1
ATOM 773 C CA . LEU A 1 96 ? 16.621 -5.415 -21.147 1.00 88.75 96 LEU A CA 1
ATOM 774 C C . LEU A 1 96 ? 16.229 -4.684 -19.856 1.00 88.75 96 LEU A C 1
ATOM 776 O O . LEU A 1 96 ? 16.859 -3.684 -19.512 1.00 88.75 96 LEU A O 1
ATOM 780 N N . TYR A 1 97 ? 15.200 -5.163 -19.155 1.00 89.44 97 TYR A N 1
ATOM 781 C CA . TYR A 1 97 ? 14.703 -4.537 -17.932 1.00 89.44 97 TYR A CA 1
ATOM 782 C C . TYR A 1 97 ? 15.694 -4.698 -16.775 1.00 89.44 97 TYR A C 1
ATOM 784 O O . TYR A 1 97 ? 15.924 -3.739 -16.035 1.00 89.44 97 TYR A O 1
ATOM 792 N N . ASP A 1 98 ? 16.374 -5.843 -16.694 1.00 87.69 98 ASP A N 1
ATOM 793 C CA . ASP A 1 98 ? 17.440 -6.082 -15.714 1.00 87.69 98 ASP A CA 1
ATOM 794 C C . ASP A 1 98 ? 18.646 -5.157 -15.935 1.00 87.69 98 ASP A C 1
ATOM 796 O O . ASP A 1 98 ? 19.296 -4.723 -14.984 1.00 87.69 98 ASP A O 1
ATOM 800 N N . ALA A 1 99 ? 18.934 -4.800 -17.190 1.00 88.75 99 ALA A N 1
ATOM 801 C CA . ALA A 1 99 ? 20.042 -3.908 -17.525 1.00 88.75 99 ALA A CA 1
ATOM 802 C C . ALA A 1 99 ? 19.786 -2.434 -17.155 1.00 88.75 99 ALA A C 1
ATOM 804 O O . ALA A 1 99 ? 20.737 -1.656 -17.040 1.00 88.75 99 ALA A O 1
ATOM 805 N N . ILE A 1 100 ? 18.521 -2.028 -16.990 1.00 92.56 100 ILE A N 1
ATOM 806 C CA . ILE A 1 100 ? 18.139 -0.626 -16.751 1.00 92.56 100 ILE A CA 1
ATOM 807 C C . ILE A 1 100 ? 17.522 -0.378 -15.370 1.00 92.56 100 ILE A C 1
ATOM 809 O O . ILE A 1 100 ? 17.365 0.785 -14.993 1.00 92.56 100 ILE A O 1
ATOM 813 N N . GLY A 1 101 ? 17.178 -1.430 -14.625 1.00 93.50 101 GLY A N 1
ATOM 814 C CA . GLY A 1 101 ? 16.662 -1.353 -13.262 1.00 93.50 101 GLY A CA 1
ATOM 815 C C . GLY A 1 101 ? 17.763 -1.583 -12.228 1.00 93.50 101 GLY A C 1
ATOM 816 O O . GLY A 1 101 ? 18.375 -2.644 -12.184 1.00 93.50 101 GLY A O 1
ATOM 817 N N . LEU A 1 102 ? 18.013 -0.605 -11.356 1.00 94.00 102 LEU A N 1
ATOM 818 C CA . LEU A 1 102 ? 19.001 -0.736 -10.277 1.00 94.00 102 LEU A CA 1
ATOM 819 C C . LEU A 1 102 ? 18.364 -0.439 -8.921 1.00 94.00 102 LEU A C 1
ATOM 821 O O . LEU A 1 102 ? 17.651 0.549 -8.767 1.00 94.00 102 LEU A O 1
ATOM 825 N N . VAL A 1 103 ? 18.688 -1.242 -7.906 1.00 94.94 103 VAL A N 1
ATOM 826 C CA . VAL A 1 103 ? 18.281 -1.002 -6.513 1.00 94.94 103 VAL A CA 1
ATOM 827 C C . VAL A 1 103 ? 19.521 -0.761 -5.664 1.00 94.94 103 VAL A C 1
ATOM 829 O O . VAL A 1 103 ? 20.391 -1.623 -5.547 1.00 94.94 103 VAL A O 1
ATOM 832 N N . THR A 1 104 ? 19.607 0.411 -5.043 1.00 93.69 104 THR A N 1
ATOM 833 C CA . THR A 1 104 ? 20.754 0.802 -4.214 1.00 93.69 104 THR A CA 1
ATOM 834 C C . THR A 1 104 ? 20.330 1.080 -2.781 1.00 93.69 104 THR A C 1
ATOM 836 O O . THR A 1 104 ? 19.295 1.706 -2.548 1.00 93.69 104 THR A O 1
ATOM 839 N N . LYS A 1 105 ? 21.162 0.672 -1.818 1.00 92.25 105 LYS A N 1
ATOM 840 C CA . LYS A 1 105 ? 21.036 1.074 -0.412 1.00 92.25 105 LYS A CA 1
ATOM 841 C C . LYS A 1 105 ? 21.964 2.256 -0.142 1.00 92.25 105 LYS A C 1
ATOM 843 O O . LYS A 1 105 ? 23.168 2.139 -0.361 1.00 92.25 105 LYS A O 1
ATOM 848 N N . CYS A 1 106 ? 21.429 3.377 0.335 1.00 84.88 106 CYS A N 1
ATOM 849 C CA . CYS A 1 106 ? 22.223 4.579 0.591 1.00 84.88 106 CYS A CA 1
ATOM 850 C C . CYS A 1 106 ? 22.796 4.558 2.018 1.00 84.88 106 CYS A C 1
ATOM 852 O O . CYS A 1 106 ? 22.033 4.674 2.977 1.00 84.88 106 CYS A O 1
ATOM 854 N N . PRO A 1 107 ? 24.128 4.485 2.198 1.00 75.44 107 PRO A N 1
ATOM 855 C CA . PRO A 1 107 ? 24.738 4.372 3.526 1.00 75.44 107 PRO A CA 1
ATOM 856 C C . PRO A 1 107 ? 24.621 5.650 4.378 1.00 75.44 107 PRO A C 1
ATOM 858 O O . PRO A 1 107 ? 24.736 5.586 5.596 1.00 75.44 107 PRO A O 1
ATOM 861 N N . ASN A 1 108 ? 24.365 6.812 3.764 1.00 73.31 108 ASN A N 1
ATOM 862 C CA . ASN A 1 108 ? 24.234 8.109 4.446 1.00 73.31 108 ASN A CA 1
ATOM 863 C C . ASN A 1 108 ? 22.777 8.569 4.617 1.00 73.31 108 ASN A C 1
ATOM 865 O O . ASN A 1 108 ? 22.516 9.765 4.751 1.00 73.31 108 ASN A O 1
ATOM 869 N N . SER A 1 109 ? 21.823 7.641 4.622 1.00 67.62 109 SER A N 1
ATOM 870 C CA . SER A 1 109 ? 20.389 7.927 4.758 1.00 67.62 109 SER A CA 1
ATOM 871 C C . SER A 1 109 ? 20.027 8.770 5.986 1.00 67.62 109 SER A C 1
ATOM 873 O O . SER A 1 109 ? 19.061 9.519 5.955 1.00 67.62 109 SER A O 1
ATOM 875 N N . ASN A 1 110 ? 20.835 8.731 7.049 1.00 72.25 110 ASN A N 1
ATOM 876 C CA . ASN A 1 110 ? 20.619 9.560 8.241 1.00 72.25 110 ASN A CA 1
ATOM 877 C C . ASN A 1 110 ? 20.722 11.070 7.948 1.00 72.25 110 ASN A C 1
ATOM 879 O O . ASN A 1 110 ? 20.196 11.875 8.709 1.00 72.25 110 ASN A O 1
ATOM 883 N N . LYS A 1 111 ? 21.393 11.466 6.856 1.00 78.94 111 LYS A N 1
ATOM 884 C CA . LYS A 1 111 ? 21.473 12.865 6.401 1.00 78.94 111 LYS A CA 1
ATOM 885 C C . LYS A 1 111 ? 20.304 13.267 5.498 1.00 78.94 111 LYS A C 1
ATOM 887 O O . LYS A 1 111 ? 20.032 14.455 5.368 1.00 78.94 111 LYS A O 1
ATOM 892 N N . PHE A 1 112 ? 19.631 12.295 4.881 1.00 81.81 112 PHE A N 1
ATOM 893 C CA . PHE A 1 112 ? 18.534 12.509 3.940 1.00 81.81 112 PHE A CA 1
ATOM 894 C C . PHE A 1 112 ? 17.397 11.526 4.262 1.00 81.81 112 PHE A C 1
ATOM 896 O O . PHE A 1 112 ? 17.427 10.385 3.785 1.00 81.81 112 PHE A O 1
ATOM 903 N N . PRO A 1 113 ? 16.405 11.931 5.078 1.00 84.44 113 PRO A N 1
ATOM 904 C CA . PRO A 1 113 ? 15.299 11.062 5.472 1.00 84.44 113 PRO A CA 1
ATOM 905 C C . PRO A 1 113 ? 14.636 10.370 4.274 1.00 84.44 113 PRO A C 1
ATOM 907 O O . PRO A 1 113 ? 14.528 10.952 3.196 1.00 84.44 113 PRO A O 1
ATOM 910 N N . ASN A 1 114 ? 14.187 9.127 4.466 1.00 86.44 114 ASN A N 1
ATOM 911 C CA . ASN A 1 114 ? 13.521 8.297 3.450 1.00 86.44 114 ASN A CA 1
ATOM 912 C C . ASN A 1 114 ? 14.371 7.913 2.219 1.00 86.44 114 ASN A C 1
ATOM 914 O O . ASN A 1 114 ? 13.837 7.332 1.281 1.00 86.44 114 ASN A O 1
ATOM 918 N N . THR A 1 115 ? 15.689 8.151 2.217 1.00 89.88 115 THR A N 1
ATOM 919 C CA . THR A 1 115 ? 16.578 7.767 1.093 1.00 89.88 115 THR A CA 1
ATOM 920 C C . THR A 1 115 ? 17.315 6.440 1.297 1.00 89.88 115 THR A C 1
ATOM 922 O O . THR A 1 115 ? 18.247 6.133 0.563 1.00 89.88 115 THR A O 1
ATOM 925 N N . HIS A 1 116 ? 16.917 5.633 2.288 1.00 90.06 116 HIS A N 1
ATOM 926 C CA . HIS A 1 116 ? 17.589 4.375 2.649 1.00 90.06 116 HIS A CA 1
ATOM 927 C C . HIS A 1 116 ? 17.688 3.377 1.487 1.00 90.06 116 HIS A C 1
ATOM 929 O O . HIS A 1 116 ? 18.708 2.703 1.341 1.00 90.06 116 HIS A O 1
ATOM 935 N N . VAL A 1 117 ? 16.641 3.292 0.665 1.00 93.19 117 VAL A N 1
ATOM 936 C CA . VAL A 1 117 ? 16.565 2.434 -0.520 1.00 93.19 117 VAL A CA 1
ATOM 937 C C . VAL A 1 117 ? 16.101 3.291 -1.689 1.00 93.19 117 VAL A C 1
ATOM 939 O O . VAL A 1 117 ? 15.090 3.979 -1.581 1.00 93.19 117 VAL A O 1
ATOM 942 N N . VAL A 1 118 ? 16.843 3.253 -2.794 1.00 92.94 118 VAL A N 1
ATOM 943 C CA . VAL A 1 118 ? 16.542 4.007 -4.018 1.00 92.94 118 VAL A CA 1
ATOM 944 C C . VAL A 1 118 ? 16.496 3.040 -5.191 1.00 92.94 118 VAL A C 1
ATOM 946 O O . VAL A 1 118 ? 17.407 2.227 -5.359 1.00 92.94 118 VAL A O 1
ATOM 949 N N . VAL A 1 119 ? 15.435 3.141 -5.989 1.00 94.31 119 VAL A N 1
ATOM 950 C CA . VAL A 1 119 ? 15.279 2.418 -7.254 1.00 94.31 119 VAL A CA 1
ATOM 951 C C . VAL A 1 119 ? 15.556 3.391 -8.396 1.00 94.31 119 VAL A C 1
ATOM 953 O O . VAL A 1 119 ? 14.994 4.485 -8.428 1.00 94.31 119 VAL A O 1
ATOM 956 N N . TRP A 1 120 ? 16.423 2.997 -9.322 1.00 94.12 120 TRP A N 1
ATOM 957 C CA . TRP A 1 120 ? 16.798 3.767 -10.501 1.00 94.12 120 TRP A CA 1
ATOM 958 C C . TRP A 1 120 ? 16.273 3.069 -11.747 1.00 94.12 120 TRP A C 1
ATOM 960 O O . TRP A 1 120 ? 16.516 1.879 -11.931 1.00 94.12 120 TRP A O 1
ATOM 970 N N . ASN A 1 121 ? 15.611 3.832 -12.615 1.00 93.62 121 ASN A N 1
ATOM 971 C CA . ASN A 1 121 ? 15.178 3.373 -13.929 1.00 93.62 121 ASN A CA 1
ATOM 972 C C . ASN A 1 121 ? 15.952 4.148 -14.999 1.00 93.62 121 ASN A C 1
ATOM 974 O O . ASN A 1 121 ? 15.724 5.344 -15.201 1.00 93.62 121 ASN A O 1
ATOM 978 N N . LEU A 1 122 ? 16.886 3.486 -15.679 1.00 92.38 122 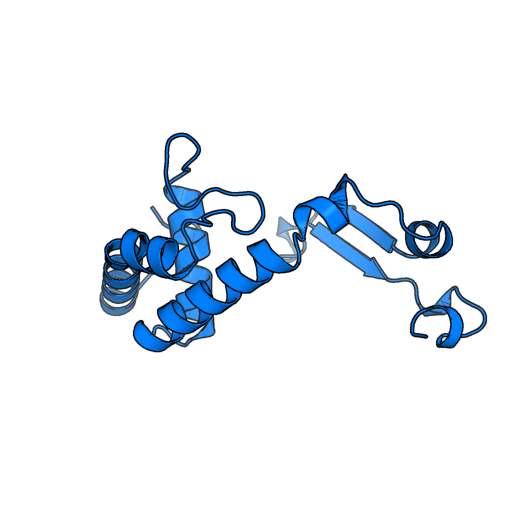LEU A N 1
ATOM 979 C CA . LEU A 1 122 ? 17.773 4.096 -16.670 1.00 92.38 122 LEU A CA 1
ATOM 980 C C . LEU A 1 122 ? 17.128 4.147 -18.062 1.00 92.38 122 LEU A C 1
ATOM 982 O O . LEU A 1 122 ? 17.694 3.680 -19.045 1.00 92.38 122 LEU A O 1
ATOM 986 N N . TYR A 1 123 ? 15.948 4.758 -18.177 1.00 88.44 123 TYR A N 1
ATOM 987 C CA . TYR A 1 123 ? 15.203 4.818 -19.444 1.00 88.44 123 TYR A CA 1
ATOM 988 C C . TYR A 1 123 ? 15.938 5.548 -20.580 1.00 88.44 123 TYR A C 1
ATOM 990 O O . TYR A 1 123 ? 15.631 5.332 -21.746 1.00 88.44 123 TYR A O 1
ATOM 998 N N . GLY A 1 124 ? 16.922 6.396 -20.270 1.00 86.62 124 GLY A N 1
ATOM 999 C CA . GLY A 1 124 ? 17.774 7.035 -21.279 1.00 86.62 124 GLY A CA 1
ATOM 1000 C C . GLY A 1 124 ? 18.865 6.126 -21.858 1.00 86.62 124 GLY A C 1
ATOM 1001 O O . GLY A 1 124 ? 19.520 6.516 -22.818 1.00 86.62 124 GLY A O 1
ATOM 1002 N N . ALA A 1 125 ? 19.084 4.940 -21.282 1.00 84.81 125 ALA A N 1
ATOM 1003 C CA . ALA A 1 125 ? 20.092 3.994 -21.759 1.00 84.81 125 ALA A CA 1
ATOM 1004 C C . ALA A 1 125 ? 19.636 3.211 -23.001 1.00 84.81 125 ALA A C 1
ATOM 1006 O O . ALA A 1 125 ? 20.466 2.615 -23.687 1.00 84.81 125 ALA A O 1
ATOM 1007 N N . VAL A 1 126 ? 18.335 3.221 -23.315 1.00 85.19 126 VAL A N 1
ATOM 1008 C CA . VAL A 1 126 ? 17.807 2.591 -24.529 1.00 85.19 126 VAL A CA 1
ATOM 1009 C C . VAL A 1 126 ? 17.810 3.554 -25.711 1.00 85.19 126 VAL A C 1
ATOM 1011 O O . VAL A 1 126 ? 17.548 4.747 -25.576 1.00 85.19 126 VAL A O 1
ATOM 1014 N N . SER A 1 127 ? 18.054 3.017 -26.906 1.00 81.06 127 SER A N 1
ATOM 1015 C CA . SER A 1 127 ? 18.054 3.786 -28.158 1.00 81.06 127 SER A CA 1
ATOM 1016 C C . SER A 1 127 ? 16.684 4.377 -28.506 1.00 81.06 127 SER A C 1
ATOM 1018 O O . SER A 1 127 ? 16.600 5.370 -29.229 1.00 81.06 127 SER A O 1
ATOM 1020 N N . SER A 1 128 ? 15.601 3.781 -27.996 1.00 82.62 128 SER A N 1
ATOM 1021 C CA . SER A 1 128 ? 14.243 4.290 -28.147 1.00 82.62 128 SER A CA 1
ATOM 1022 C C . SER A 1 128 ? 13.376 3.942 -26.934 1.00 82.62 128 SER A C 1
ATOM 1024 O O . SER A 1 128 ? 13.261 2.761 -26.603 1.00 82.62 128 SER A O 1
ATOM 1026 N N . PRO A 1 129 ? 12.664 4.917 -26.332 1.00 77.25 129 PRO A N 1
ATOM 1027 C CA . PRO A 1 129 ? 11.691 4.652 -25.268 1.00 77.25 129 PRO A CA 1
ATOM 1028 C C . PRO A 1 129 ? 10.557 3.716 -25.699 1.00 77.25 129 PRO A C 1
ATOM 1030 O O . PRO A 1 129 ? 9.982 3.020 -24.871 1.00 77.25 129 PRO A O 1
ATOM 1033 N N . LYS A 1 130 ? 10.254 3.651 -27.003 1.00 82.56 130 LYS A N 1
ATOM 1034 C CA . LYS A 1 130 ? 9.246 2.729 -27.543 1.00 82.56 130 LYS A CA 1
ATOM 1035 C C . LYS A 1 130 ? 9.625 1.261 -27.384 1.00 82.56 130 LYS A C 1
ATOM 1037 O O . LYS A 1 130 ? 8.768 0.429 -27.606 1.00 82.56 130 LYS A O 1
ATOM 1042 N N . LEU A 1 131 ? 10.872 0.923 -27.065 1.00 79.88 131 LEU A N 1
ATOM 1043 C CA . LEU A 1 131 ? 11.246 -0.460 -26.756 1.00 79.88 131 LEU A CA 1
ATOM 1044 C C . LEU A 1 131 ? 10.800 -0.875 -25.349 1.00 79.88 131 LEU A C 1
ATOM 1046 O O . LEU A 1 131 ? 10.762 -2.059 -25.063 1.00 79.88 131 LEU A O 1
ATOM 1050 N N . LEU A 1 132 ? 10.462 0.085 -24.482 1.00 78.56 132 LEU A N 1
ATOM 1051 C CA . LEU A 1 132 ? 10.141 -0.171 -23.078 1.00 78.56 132 LEU A CA 1
ATOM 1052 C C . LEU A 1 132 ? 8.638 -0.220 -22.783 1.00 78.56 132 LEU A C 1
ATOM 1054 O O . LEU A 1 132 ? 8.253 -0.827 -21.790 1.00 78.56 132 LEU A O 1
ATOM 1058 N N . PHE A 1 133 ? 7.815 0.438 -23.607 1.00 76.81 133 PHE A N 1
ATOM 1059 C CA . PHE A 1 133 ? 6.405 0.739 -23.310 1.00 76.81 133 PHE A CA 1
ATOM 1060 C C . PHE A 1 133 ? 5.439 0.336 -24.443 1.00 76.81 133 PHE A C 1
ATOM 1062 O O . PHE A 1 133 ? 4.519 1.100 -24.742 1.00 76.81 133 PHE A O 1
ATOM 1069 N N . GLN A 1 134 ? 5.693 -0.777 -25.144 1.00 60.78 134 GLN A N 1
ATOM 1070 C CA . GLN A 1 134 ? 4.803 -1.244 -26.226 1.00 60.78 134 GLN A CA 1
ATOM 1071 C C . GLN A 1 134 ? 3.500 -1.838 -25.707 1.00 60.78 134 GLN A C 1
ATOM 1073 O O . GLN A 1 134 ? 3.534 -2.486 -24.640 1.00 60.78 134 GLN A O 1
#

InterPro domains:
  IPR011074 CRAL/TRIO, N-terminal domain [PF03765] (15-73)
  IPR036273 CRAL/TRIO, N-terminal domain superfamily [SSF46938] (6-84)
  IPR036865 CRAL-TRIO lipid binding domain superfamily [G3DSA:3.40.525.10] (3-134)
  IPR042938 Phosphatidylinositol transfer protein Sfh5 [PTHR47669] (3-134)

Foldseek 3Di:
DEDPDDDDPLLVVLLVVLLVCVVVLCVLLVVQQDDPNAGLDDDRHDPRVNSVVLSVLCVVVVSPNVNSSVVSSVVSNCCVVVVVVCVVPPDDDPVVQVVFWDKDADPVCVVPPPVRIDIGGNCVVDPDNVVVPD

Sequence (134 aa):
MIQSTTLTEAEQASLQELLEKLPEIITNADNYDELYGYQLSGERLQEDIRDEIVLKFLKANAYDVPAAEAQLIVTLKWRREFNPLSAAYSEKHEDLYDAIGLVTKCPNSNKFPNTHVVVWNLYGAVSSPKLLFQ

Nearest PDB structures (foldseek):
  6w32-assembly1_B  TM=9.187E-01  e=5.811E-07  Saccharomyces cerevisiae YJM789
  6w32-assembly3_C  TM=8.818E-01  e=1.014E-05  Saccharomyces cerevisiae YJM789
  5vvj-assembly1_C  TM=3.202E-01  e=9.039E+00  Escherichia coli K-12

Secondary structure (DSSP, 8-state):
---S-PPPHHHHHHHHHHHHHHHHHHHHTTT--EETTEESSSTTB-HHHHHHHHHHHHHHTTT-HHHHHHHHHHHHHHHHHH-HHHHHHTS---HHHHHHEEEEE-TTGGGSTT-SEEEEE-GGGSS-GGGT--

Organism: NCBI:txid984486

pLDDT: mean 93.34, std 7.5, range [60.78, 98.81]

Solvent-accessible surface area (backbone atoms only — not comparable to full-atom values): 7982 Å² total; per-residue (Å²): 107,72,81,92,62,87,71,55,74,68,57,48,49,38,49,50,54,51,59,72,44,40,68,57,42,26,51,75,22,78,67,41,44,68,54,99,90,38,34,70,51,75,95,72,43,46,68,45,60,39,52,48,55,54,44,51,38,24,63,75,41,76,52,36,50,72,60,20,50,53,52,49,30,54,48,28,40,47,42,67,74,70,32,63,65,43,67,74,74,66,58,86,76,63,71,70,55,64,76,32,51,43,81,44,75,42,92,63,24,90,80,40,82,88,42,46,63,44,78,45,75,46,64,84,77,48,98,48,66,70,78,78,71,117